Protein AF-A0A1Q9NQC2-F1 (afdb_monomer)

Structure (mmCIF, N/CA/C/O backbone):
data_AF-A0A1Q9NQC2-F1
#
_entry.id   AF-A0A1Q9NQC2-F1
#
loop_
_atom_site.group_PDB
_atom_site.id
_atom_site.type_symbol
_atom_site.label_atom_id
_atom_site.label_alt_id
_atom_site.label_comp_id
_atom_site.label_asym_id
_atom_site.label_entity_id
_atom_site.label_seq_id
_atom_site.pdbx_PDB_ins_code
_atom_site.Cartn_x
_atom_site.Cartn_y
_atom_site.Cartn_z
_atom_site.occupancy
_atom_site.B_iso_or_equiv
_atom_site.auth_seq_id
_atom_site.auth_comp_id
_atom_site.auth_asym_id
_atom_site.auth_atom_id
_atom_site.pdbx_PDB_model_num
ATOM 1 N N . MET A 1 1 ? 14.471 6.426 -21.790 1.00 54.94 1 MET A N 1
ATOM 2 C CA . MET A 1 1 ? 13.439 5.566 -21.172 1.00 54.94 1 MET A CA 1
ATOM 3 C C . MET A 1 1 ? 13.183 6.102 -19.770 1.00 54.94 1 MET A C 1
ATOM 5 O O . MET A 1 1 ? 14.160 6.359 -19.082 1.00 54.94 1 MET A O 1
ATOM 9 N N . THR A 1 2 ? 11.938 6.398 -19.380 1.00 77.88 2 THR A N 1
ATOM 10 C CA . THR A 1 2 ? 11.632 6.821 -17.998 1.00 77.88 2 THR A CA 1
ATOM 11 C C . THR A 1 2 ? 11.750 5.613 -17.070 1.00 77.88 2 THR A C 1
ATOM 13 O O . THR A 1 2 ? 11.435 4.506 -17.497 1.00 77.88 2 THR A O 1
ATOM 16 N N . PHE A 1 3 ? 12.203 5.791 -15.823 1.00 85.12 3 PHE A N 1
ATOM 17 C CA . PHE A 1 3 ? 12.405 4.660 -14.905 1.00 85.12 3 PHE A CA 1
ATOM 18 C C . PHE A 1 3 ? 11.112 3.861 -14.672 1.00 85.12 3 PHE A C 1
ATOM 20 O O . PHE A 1 3 ? 11.147 2.638 -14.621 1.00 85.12 3 PHE A O 1
ATOM 27 N N . VAL A 1 4 ? 9.957 4.537 -14.672 1.00 83.25 4 VAL A N 1
ATOM 28 C CA . VAL A 1 4 ? 8.642 3.881 -14.632 1.00 83.25 4 VAL A CA 1
ATOM 29 C C . VAL A 1 4 ? 8.437 2.890 -15.786 1.00 83.25 4 VAL A C 1
ATOM 31 O O . VAL A 1 4 ? 7.966 1.792 -15.542 1.00 83.25 4 VAL A O 1
ATOM 34 N N . LYS A 1 5 ? 8.879 3.197 -17.017 1.00 84.69 5 LYS A N 1
ATOM 35 C CA . LYS A 1 5 ? 8.773 2.262 -18.154 1.00 84.69 5 LYS A CA 1
ATOM 36 C C . LYS A 1 5 ? 9.630 1.014 -17.960 1.00 84.69 5 LYS A C 1
ATOM 38 O O . LYS A 1 5 ? 9.228 -0.055 -18.404 1.00 84.69 5 LYS A O 1
ATOM 43 N N . THR A 1 6 ? 10.785 1.147 -17.303 1.00 86.94 6 THR A N 1
ATOM 44 C CA . THR A 1 6 ? 11.607 -0.008 -16.917 1.00 86.94 6 THR A CA 1
ATOM 45 C C . THR A 1 6 ? 10.840 -0.902 -15.948 1.00 86.94 6 THR A C 1
ATOM 47 O O . THR A 1 6 ? 10.713 -2.087 -16.215 1.00 86.94 6 THR A O 1
ATOM 50 N N . ILE A 1 7 ? 10.252 -0.322 -14.892 1.00 86.81 7 ILE A N 1
ATOM 51 C CA . ILE A 1 7 ? 9.448 -1.078 -13.919 1.00 86.81 7 ILE A CA 1
ATOM 52 C C . ILE A 1 7 ? 8.283 -1.804 -14.601 1.00 86.81 7 ILE A C 1
ATOM 54 O O . ILE A 1 7 ? 8.104 -2.989 -14.363 1.00 86.81 7 ILE A O 1
ATOM 58 N N . LEU A 1 8 ? 7.523 -1.131 -15.470 1.00 86.81 8 LEU A N 1
ATOM 59 C CA . LEU A 1 8 ? 6.389 -1.752 -16.172 1.00 86.81 8 LEU A CA 1
ATOM 60 C C . LEU A 1 8 ? 6.829 -2.897 -17.086 1.00 86.81 8 LEU A C 1
ATOM 62 O O . LEU A 1 8 ? 6.222 -3.958 -17.057 1.00 86.81 8 LEU A O 1
ATOM 66 N N . SER A 1 9 ? 7.932 -2.717 -17.820 1.00 88.94 9 SER A N 1
ATOM 67 C CA . SER A 1 9 ? 8.484 -3.785 -18.664 1.00 88.94 9 SER A CA 1
ATOM 68 C C . SER A 1 9 ? 8.898 -4.999 -17.827 1.00 88.94 9 SER A C 1
ATOM 70 O O . SER A 1 9 ? 8.680 -6.136 -18.232 1.00 88.94 9 SER A O 1
ATOM 72 N N . ASP A 1 10 ? 9.477 -4.771 -16.646 1.00 87.50 10 ASP A N 1
ATOM 73 C CA . ASP A 1 10 ? 9.849 -5.854 -15.735 1.00 87.50 10 ASP A CA 1
ATOM 74 C C . ASP A 1 10 ? 8.614 -6.541 -15.125 1.00 87.50 10 ASP A C 1
ATOM 76 O O . ASP A 1 10 ? 8.631 -7.756 -14.941 1.00 87.50 10 ASP A O 1
ATOM 80 N N . LEU A 1 11 ? 7.530 -5.804 -14.850 1.00 84.62 11 LEU A N 1
ATOM 81 C CA . LEU A 1 11 ? 6.249 -6.373 -14.406 1.00 84.62 11 LEU A CA 1
ATOM 82 C C . LEU A 1 11 ? 5.591 -7.227 -15.496 1.00 84.62 11 LEU A C 1
ATOM 84 O O . LEU A 1 11 ? 5.113 -8.319 -15.185 1.00 84.62 11 LEU A O 1
ATOM 88 N N . ASP A 1 12 ? 5.626 -6.774 -16.755 1.00 86.00 12 ASP A N 1
ATOM 89 C CA . ASP A 1 12 ? 5.132 -7.531 -17.912 1.00 86.00 12 ASP A CA 1
ATOM 90 C C . ASP A 1 12 ? 5.883 -8.865 -18.048 1.00 86.00 12 ASP A C 1
ATOM 92 O O . ASP A 1 12 ? 5.269 -9.918 -18.218 1.00 86.00 12 ASP A O 1
ATOM 96 N N . LEU A 1 13 ? 7.215 -8.845 -17.901 1.00 86.38 13 LEU A N 1
ATOM 97 C CA . LEU A 1 13 ? 8.053 -10.053 -17.906 1.00 86.38 13 LEU A CA 1
ATOM 98 C C . LEU A 1 13 ? 7.751 -11.002 -16.735 1.00 86.38 13 LEU A C 1
ATOM 100 O O . LEU A 1 13 ? 8.019 -12.199 -16.831 1.00 86.38 13 LEU A O 1
ATOM 104 N N . MET A 1 14 ? 7.224 -10.476 -15.628 1.00 80.62 14 MET A N 1
ATOM 105 C CA . MET A 1 14 ? 6.806 -11.246 -14.453 1.00 80.62 14 MET A CA 1
ATOM 106 C C . MET A 1 14 ? 5.338 -11.691 -14.512 1.00 80.62 14 MET A C 1
ATOM 108 O O . MET A 1 14 ? 4.875 -12.306 -13.550 1.00 80.62 14 MET A O 1
ATOM 112 N N . GLU A 1 15 ? 4.622 -11.386 -15.601 1.00 82.44 15 GLU A N 1
ATOM 113 C CA . GLU A 1 15 ? 3.192 -11.667 -15.788 1.00 82.44 15 GLU A CA 1
ATOM 114 C C . GLU A 1 15 ? 2.297 -11.043 -14.697 1.00 82.44 15 GLU A C 1
ATOM 116 O O . GLU A 1 15 ? 1.242 -11.575 -14.346 1.00 82.44 15 GLU A O 1
ATOM 121 N N . ILE A 1 16 ? 2.709 -9.901 -14.134 1.00 78.50 16 ILE A N 1
ATOM 122 C CA . ILE A 1 16 ? 1.909 -9.166 -13.149 1.00 78.50 16 ILE A CA 1
ATOM 123 C C . ILE A 1 16 ? 0.972 -8.219 -13.896 1.00 78.50 16 ILE A C 1
ATOM 125 O O . ILE A 1 16 ? 1.426 -7.272 -14.532 1.00 78.50 16 ILE A O 1
ATOM 129 N N . GLN A 1 17 ? -0.337 -8.455 -13.794 1.00 79.25 17 GLN A N 1
ATOM 130 C CA . GLN A 1 17 ? -1.342 -7.590 -14.411 1.00 79.25 17 GLN A CA 1
ATOM 131 C C . GLN A 1 17 ? -1.442 -6.236 -13.703 1.00 79.25 17 GLN A C 1
ATOM 133 O O . GLN A 1 17 ? -1.408 -6.161 -12.467 1.00 79.25 17 GLN A O 1
ATOM 138 N N . TYR A 1 18 ? -1.612 -5.180 -14.498 1.00 83.12 18 TYR A N 1
ATOM 139 C CA . TYR A 1 18 ? -1.888 -3.835 -14.017 1.00 83.12 18 TYR A CA 1
ATOM 140 C C . TYR A 1 18 ? -2.804 -3.054 -14.960 1.00 83.12 18 TYR A C 1
ATOM 142 O O . TYR A 1 18 ? -2.779 -3.269 -16.170 1.00 83.12 18 TYR A O 1
ATOM 150 N N . ASP A 1 19 ? -3.548 -2.108 -14.392 1.00 84.06 19 ASP A N 1
ATOM 151 C CA . ASP A 1 19 ? -4.344 -1.120 -15.118 1.00 84.06 19 ASP A CA 1
ATOM 152 C C . ASP A 1 19 ? -3.687 0.266 -15.044 1.00 84.06 19 ASP A C 1
ATOM 154 O O . ASP A 1 19 ? -3.063 0.631 -14.047 1.00 84.06 19 ASP A O 1
ATOM 158 N N . GLU A 1 20 ? -3.802 1.048 -16.116 1.00 86.06 20 GLU A N 1
ATOM 159 C CA . GLU A 1 20 ? -3.273 2.412 -16.203 1.00 86.06 20 GLU A CA 1
ATOM 160 C C . GLU A 1 20 ? -4.382 3.437 -15.927 1.00 86.06 20 GLU A C 1
ATOM 162 O O . GLU A 1 20 ? -5.448 3.407 -16.546 1.00 86.06 20 GLU A O 1
ATOM 167 N N . HIS A 1 21 ? -4.112 4.384 -15.029 1.00 82.94 21 HIS A N 1
ATOM 168 C CA . HIS A 1 21 ? -5.044 5.439 -14.639 1.00 82.94 21 HIS A CA 1
ATOM 169 C C . HIS A 1 21 ? -4.373 6.810 -14.629 1.00 82.94 21 HIS A C 1
ATOM 171 O O . HIS A 1 21 ? -3.161 6.946 -14.459 1.00 82.94 21 HIS A O 1
ATOM 177 N N . TYR A 1 22 ? -5.197 7.849 -14.735 1.00 78.38 22 TYR A N 1
ATOM 178 C CA . TYR A 1 22 ? -4.781 9.230 -14.532 1.00 78.38 22 TYR A CA 1
ATOM 179 C C . TYR A 1 22 ? -5.501 9.799 -13.317 1.00 78.38 22 TYR A C 1
ATOM 181 O O . TYR A 1 22 ? -6.726 9.708 -13.215 1.00 78.38 22 TYR A O 1
ATOM 189 N N . ASP A 1 23 ? -4.746 10.397 -12.397 1.00 72.94 23 ASP A N 1
ATOM 190 C CA . ASP A 1 23 ? -5.347 11.154 -11.304 1.00 72.94 23 ASP A CA 1
ATOM 191 C C . ASP A 1 23 ? -5.968 12.475 -11.820 1.00 72.94 23 ASP A C 1
ATOM 193 O O . ASP A 1 23 ? -5.680 12.910 -12.941 1.00 72.94 23 ASP A O 1
ATOM 197 N N . PRO A 1 24 ? -6.808 13.166 -11.024 1.00 71.56 24 PRO A N 1
ATOM 198 C CA . PRO A 1 24 ? -7.384 14.457 -11.418 1.00 71.56 24 PRO A CA 1
ATOM 199 C C . PRO A 1 24 ? -6.351 15.563 -11.701 1.00 71.56 24 PRO A C 1
ATOM 201 O O . PRO A 1 24 ? -6.691 16.581 -12.301 1.00 71.56 24 PRO A O 1
ATOM 204 N N . GLY A 1 25 ? -5.104 15.390 -11.253 1.00 71.94 25 GLY A N 1
ATOM 205 C CA . GLY A 1 25 ? -3.973 16.269 -11.543 1.00 71.94 25 GLY A CA 1
ATOM 206 C C . GLY A 1 25 ? -3.218 15.905 -12.827 1.00 71.94 25 GLY A C 1
ATOM 207 O O . GLY A 1 25 ? -2.247 16.585 -13.158 1.00 71.94 25 GLY A O 1
ATOM 208 N N . GLY A 1 26 ? -3.644 14.863 -13.549 1.00 71.38 26 GLY A N 1
ATOM 209 C CA . GLY A 1 26 ? -3.001 14.361 -14.762 1.00 71.38 26 GLY A CA 1
ATOM 210 C C . GLY A 1 26 ? -1.763 13.494 -14.513 1.00 71.38 26 GLY A C 1
ATOM 211 O O . GLY A 1 26 ? -1.023 13.217 -15.458 1.00 71.38 26 GLY A O 1
ATOM 212 N N . ASN A 1 27 ? -1.505 13.069 -13.273 1.00 71.31 27 ASN A N 1
ATOM 213 C CA . ASN A 1 27 ? -0.408 12.156 -12.966 1.00 71.31 27 ASN A CA 1
ATOM 214 C C . ASN A 1 27 ? -0.781 10.724 -13.337 1.00 71.31 27 ASN A C 1
ATOM 216 O O . ASN A 1 27 ? -1.899 10.273 -13.093 1.00 71.31 27 ASN A O 1
ATOM 220 N N . LEU A 1 28 ? 0.200 10.009 -13.881 1.00 72.25 28 LEU A N 1
ATOM 221 C CA . LEU A 1 28 ? 0.057 8.618 -14.278 1.00 72.25 28 LEU A CA 1
ATOM 222 C C . LEU A 1 28 ? 0.179 7.683 -13.071 1.00 72.25 28 LEU A C 1
ATOM 224 O O . LEU A 1 28 ? 1.141 7.777 -12.297 1.00 72.25 28 LEU A O 1
ATOM 228 N N . LEU A 1 29 ? -0.782 6.777 -12.955 1.00 76.88 29 LEU A N 1
ATOM 229 C CA . LEU A 1 29 ? -0.924 5.784 -11.903 1.00 76.88 29 LEU A CA 1
ATOM 230 C C . LEU A 1 29 ? -1.043 4.399 -12.531 1.00 76.88 29 LEU A C 1
ATOM 232 O O . LEU A 1 29 ? -1.707 4.250 -13.553 1.00 76.88 29 LEU A O 1
ATOM 236 N N . PHE A 1 30 ? -0.450 3.389 -11.899 1.00 81.38 30 PHE A N 1
ATOM 237 C CA . PHE A 1 30 ? -0.667 1.997 -12.294 1.00 81.38 30 PHE A CA 1
ATOM 238 C C . PHE A 1 30 ? -1.211 1.195 -11.123 1.00 81.38 30 PHE A C 1
ATOM 240 O O . PHE A 1 30 ? -0.618 1.214 -10.045 1.00 81.38 30 PHE A O 1
ATOM 247 N N . GLU A 1 31 ? -2.324 0.511 -11.342 1.00 80.50 31 GLU A N 1
ATOM 248 C CA . GLU A 1 31 ? -3.016 -0.332 -10.373 1.00 80.50 31 GLU A CA 1
ATOM 249 C C . GLU A 1 31 ? -2.653 -1.792 -10.614 1.00 80.50 31 GLU A C 1
ATOM 251 O O . GLU A 1 31 ? -3.080 -2.385 -11.592 1.00 80.50 31 GLU A O 1
ATOM 256 N N . LEU A 1 32 ? -1.849 -2.382 -9.734 1.00 77.62 32 LEU A N 1
ATOM 257 C CA . LEU A 1 32 ? -1.437 -3.780 -9.800 1.00 77.62 32 LEU A CA 1
ATOM 258 C C . LEU A 1 32 ? -2.369 -4.620 -8.933 1.00 77.62 32 LEU A C 1
ATOM 260 O O . LEU A 1 32 ? -2.489 -4.396 -7.724 1.00 77.62 32 LEU A O 1
ATOM 264 N N . TYR A 1 33 ? -2.941 -5.663 -9.517 1.00 69.44 33 TYR A N 1
ATOM 265 C CA . TYR A 1 33 ? -3.811 -6.595 -8.806 1.00 69.44 33 TYR A CA 1
ATOM 266 C C . TYR A 1 33 ? -3.008 -7.802 -8.337 1.00 69.44 33 TYR A C 1
ATOM 268 O O . TYR A 1 33 ? -3.005 -8.872 -8.943 1.00 69.44 33 TYR A O 1
ATOM 276 N N . ILE A 1 34 ? -2.274 -7.622 -7.240 1.00 64.00 34 ILE A N 1
ATOM 277 C CA . ILE A 1 34 ? -1.491 -8.707 -6.650 1.00 64.00 34 ILE A CA 1
ATOM 278 C C . ILE A 1 34 ? -2.350 -9.381 -5.577 1.00 64.00 34 ILE A C 1
ATOM 280 O O . ILE A 1 34 ? -2.464 -8.878 -4.459 1.00 64.00 34 ILE A O 1
ATOM 284 N N . ARG A 1 35 ? -2.917 -10.545 -5.937 1.00 59.97 35 ARG A N 1
ATOM 285 C CA . ARG A 1 35 ? -3.918 -11.361 -5.204 1.00 59.97 35 ARG A CA 1
ATOM 286 C C . ARG A 1 35 ? -5.368 -10.880 -5.334 1.00 59.97 35 ARG A C 1
ATOM 288 O O . ARG A 1 35 ? -5.631 -9.702 -5.541 1.00 59.97 35 ARG A O 1
ATOM 295 N N . ASP A 1 36 ? -6.288 -11.785 -4.991 1.00 55.59 36 ASP A N 1
ATOM 296 C CA . ASP A 1 36 ? -7.708 -11.534 -4.681 1.00 55.59 36 ASP A CA 1
ATOM 297 C C . ASP A 1 36 ? -7.907 -10.690 -3.397 1.00 55.59 36 ASP A C 1
ATOM 299 O O . ASP A 1 36 ? -8.859 -10.877 -2.643 1.00 55.59 36 ASP A O 1
ATOM 303 N N . SER A 1 37 ? -6.980 -9.778 -3.081 1.00 53.81 37 SER A N 1
ATOM 304 C CA . SER A 1 37 ? -7.037 -8.936 -1.878 1.00 53.81 37 SER A CA 1
ATOM 305 C C . SER A 1 37 ? -8.067 -7.804 -1.984 1.00 53.81 37 SER A C 1
ATOM 307 O O . SER A 1 37 ? -8.300 -7.087 -1.010 1.00 53.81 37 SER A O 1
ATOM 309 N N . GLY A 1 38 ? -8.661 -7.621 -3.170 1.00 60.31 38 GLY A N 1
ATOM 310 C CA . GLY A 1 38 ? -9.657 -6.588 -3.457 1.00 60.31 38 GLY A CA 1
ATOM 311 C C . GLY A 1 38 ? -9.124 -5.152 -3.421 1.00 60.31 38 GLY A C 1
ATOM 312 O O . GLY A 1 38 ? -9.904 -4.230 -3.630 1.00 60.31 38 GLY A O 1
ATOM 313 N N . ASN A 1 39 ? -7.827 -4.943 -3.160 1.00 66.19 39 ASN A N 1
ATOM 314 C CA . ASN A 1 39 ? -7.196 -3.626 -3.123 1.00 66.19 39 ASN A CA 1
ATOM 315 C C . ASN A 1 39 ? -6.003 -3.609 -4.096 1.00 66.19 39 ASN A C 1
ATOM 317 O O . ASN A 1 39 ? -5.155 -4.499 -4.008 1.00 66.19 39 ASN A O 1
ATOM 321 N N . PRO A 1 40 ? -5.904 -2.639 -5.019 1.00 66.81 40 PRO A N 1
ATOM 322 C CA . PRO A 1 40 ? -4.774 -2.563 -5.933 1.00 66.81 40 PRO A CA 1
ATOM 323 C C . PRO A 1 40 ? -3.526 -1.981 -5.248 1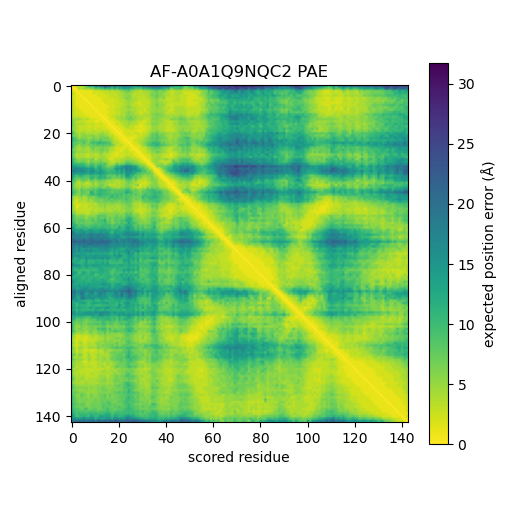.00 66.81 40 PRO A C 1
ATOM 325 O O . PRO A 1 40 ? -3.590 -1.114 -4.371 1.00 66.81 40 PRO A O 1
ATOM 328 N N . LEU A 1 41 ? -2.354 -2.454 -5.665 1.00 76.62 41 LEU A N 1
ATOM 329 C CA . LEU A 1 41 ? -1.074 -1.786 -5.433 1.00 76.62 41 LEU A CA 1
ATOM 330 C C . LEU A 1 41 ? -0.945 -0.631 -6.427 1.00 76.62 41 LEU A C 1
ATOM 332 O O . LEU A 1 41 ? -0.999 -0.841 -7.627 1.00 76.62 41 LEU A O 1
ATOM 336 N N . MET A 1 42 ? -0.705 0.578 -5.942 1.00 81.75 42 MET A N 1
ATOM 337 C CA . MET A 1 42 ? -0.516 1.758 -6.779 1.00 81.75 42 MET A CA 1
ATOM 338 C C . MET A 1 42 ? 0.970 1.992 -7.060 1.00 81.75 42 MET A C 1
ATOM 340 O O . MET A 1 42 ? 1.767 2.087 -6.122 1.00 81.75 42 MET A O 1
ATOM 344 N N . ILE A 1 43 ? 1.345 2.181 -8.322 1.00 78.00 43 ILE A N 1
ATOM 345 C CA . ILE A 1 43 ? 2.650 2.713 -8.726 1.00 78.00 43 ILE A CA 1
ATOM 346 C C . ILE A 1 43 ? 2.493 4.168 -9.153 1.00 78.00 43 ILE A C 1
ATOM 348 O O . ILE A 1 43 ? 1.739 4.484 -10.069 1.00 78.00 43 ILE A O 1
ATOM 352 N N . TYR A 1 44 ? 3.273 5.043 -8.523 1.00 76.00 44 TYR A N 1
ATOM 353 C CA . TYR A 1 44 ? 3.350 6.462 -8.838 1.00 76.00 44 TYR A CA 1
ATOM 354 C C . TYR A 1 44 ? 4.667 6.779 -9.541 1.00 76.00 44 TYR A C 1
ATOM 356 O O . TYR A 1 44 ? 5.760 6.542 -9.005 1.00 76.00 44 TYR A O 1
ATOM 364 N N . SER A 1 45 ? 4.565 7.419 -10.706 1.00 69.19 45 SER A N 1
ATOM 365 C CA . SER A 1 45 ? 5.688 8.155 -11.281 1.00 69.19 45 SER A CA 1
ATOM 366 C C . SER A 1 45 ? 5.874 9.441 -10.480 1.00 69.19 45 SER A C 1
ATOM 368 O O . SER A 1 45 ? 5.084 10.375 -10.596 1.00 69.19 45 SER A O 1
ATOM 370 N N . SER A 1 46 ? 6.906 9.504 -9.638 1.00 64.38 46 SER A N 1
ATOM 371 C CA . SER A 1 46 ? 7.176 10.728 -8.883 1.00 64.38 46 SER A CA 1
ATOM 372 C C . SER A 1 46 ? 7.642 11.859 -9.814 1.00 64.38 46 SER A C 1
ATOM 374 O O . SER A 1 46 ? 8.122 11.609 -10.920 1.00 64.38 46 SER A O 1
ATOM 376 N N . GLN A 1 47 ? 7.582 13.113 -9.350 1.00 67.88 47 GLN A N 1
ATOM 377 C CA . GLN A 1 47 ? 8.201 14.248 -10.057 1.00 67.88 47 GLN A CA 1
ATOM 378 C C . GLN A 1 47 ? 9.715 14.054 -10.278 1.00 67.88 47 GLN A C 1
ATOM 380 O O . GLN A 1 47 ? 10.312 14.710 -11.128 1.00 67.88 47 GLN A O 1
ATOM 385 N N . ASN A 1 48 ? 10.348 13.150 -9.520 1.00 72.81 48 ASN A N 1
ATOM 386 C CA . ASN A 1 48 ? 11.723 12.738 -9.739 1.00 72.81 48 ASN A CA 1
ATOM 387 C C . ASN A 1 48 ? 11.761 11.524 -10.693 1.00 72.81 48 ASN A C 1
ATOM 389 O O . ASN A 1 48 ? 11.361 10.428 -10.295 1.00 72.81 48 ASN A O 1
ATOM 393 N N . PRO A 1 49 ? 12.318 11.662 -11.911 1.00 75.69 49 PRO A N 1
ATOM 394 C CA . PRO A 1 49 ? 12.306 10.594 -12.913 1.00 75.69 49 PRO A CA 1
ATOM 395 C C . PRO A 1 49 ? 13.158 9.370 -12.538 1.00 75.69 49 PRO A C 1
ATOM 397 O O . PRO A 1 49 ? 13.100 8.360 -13.238 1.00 75.69 49 PRO A O 1
ATOM 400 N N . TYR A 1 50 ? 13.950 9.450 -11.463 1.00 81.19 50 TYR A N 1
ATOM 401 C CA . TYR A 1 50 ? 14.789 8.365 -10.947 1.00 81.19 50 TYR A CA 1
ATOM 402 C C . TYR A 1 50 ? 14.134 7.571 -9.816 1.00 81.19 50 TYR A C 1
ATOM 404 O O . TYR A 1 50 ? 14.714 6.584 -9.367 1.00 81.19 50 TYR A O 1
ATOM 412 N N . ASN A 1 51 ? 12.961 7.993 -9.337 1.00 81.00 51 ASN A N 1
ATOM 413 C CA . ASN A 1 51 ? 12.259 7.332 -8.247 1.00 81.00 51 ASN A CA 1
ATOM 414 C C . ASN A 1 51 ? 10.863 6.898 -8.683 1.00 81.00 51 ASN A C 1
ATOM 416 O O . ASN A 1 51 ? 10.103 7.684 -9.254 1.00 81.00 51 ASN A O 1
ATOM 420 N N . VAL A 1 52 ? 10.510 5.672 -8.320 1.00 80.25 52 VAL A N 1
ATOM 421 C CA . VAL A 1 52 ? 9.160 5.127 -8.458 1.00 80.25 52 VAL A CA 1
ATOM 422 C C . VAL A 1 52 ? 8.667 4.765 -7.065 1.00 80.25 52 VAL A C 1
ATOM 424 O O . VAL A 1 52 ? 9.379 4.113 -6.302 1.00 80.25 52 VAL A O 1
ATOM 427 N N . LEU A 1 53 ? 7.473 5.230 -6.708 1.00 81.94 53 LEU A N 1
ATOM 428 C CA . LEU A 1 53 ? 6.838 4.896 -5.437 1.00 81.94 53 LEU A CA 1
ATOM 429 C C . LEU A 1 53 ? 5.808 3.798 -5.696 1.00 81.94 53 LEU A C 1
ATOM 431 O O . LEU A 1 53 ? 4.890 4.006 -6.480 1.00 81.94 53 LEU A O 1
ATOM 435 N N . ILE A 1 54 ? 5.949 2.661 -5.022 1.00 80.62 54 ILE A N 1
ATOM 436 C CA . ILE A 1 54 ? 4.955 1.585 -5.023 1.00 80.62 54 ILE A CA 1
ATOM 437 C C . ILE A 1 54 ? 4.283 1.596 -3.657 1.00 80.62 54 ILE A C 1
ATOM 439 O O . ILE A 1 54 ? 4.973 1.515 -2.640 1.00 80.62 54 ILE A O 1
ATOM 443 N N . THR A 1 55 ? 2.960 1.705 -3.613 1.00 78.50 55 THR A N 1
ATOM 444 C CA . THR A 1 55 ? 2.190 1.680 -2.365 1.00 78.50 55 THR A CA 1
ATOM 445 C C . THR A 1 55 ? 1.069 0.670 -2.421 1.00 78.50 55 THR A C 1
ATOM 447 O O . THR A 1 55 ? 0.451 0.487 -3.459 1.00 78.50 55 THR A O 1
ATOM 450 N N . PHE A 1 56 ? 0.737 0.099 -1.277 1.00 78.56 56 PHE A N 1
ATOM 451 C CA . PHE A 1 56 ? -0.462 -0.688 -1.068 1.00 78.56 56 PHE A CA 1
ATOM 452 C C . PHE A 1 56 ? -1.314 0.006 -0.013 1.00 78.56 56 PHE A C 1
ATOM 454 O O . PHE A 1 56 ? -0.794 0.335 1.054 1.00 78.56 56 PHE A O 1
ATOM 461 N N . SER A 1 57 ? -2.588 0.260 -0.313 1.00 75.94 57 SER A N 1
ATOM 462 C CA . SER A 1 57 ? -3.519 0.932 0.599 1.00 75.94 57 SER A CA 1
ATOM 463 C C . SER A 1 57 ? -4.772 0.099 0.784 1.00 75.94 57 SER A C 1
ATOM 465 O O . SER A 1 57 ? -5.377 -0.316 -0.196 1.00 75.94 57 SER A O 1
ATOM 467 N N . VAL A 1 58 ? -5.187 -0.097 2.032 1.00 74.00 58 VAL A N 1
ATOM 468 C CA . VAL A 1 58 ? -6.428 -0.793 2.371 1.00 74.00 58 VAL A CA 1
ATOM 469 C C . VAL A 1 58 ? -7.251 0.061 3.315 1.00 74.00 58 VAL A C 1
ATOM 471 O O . VAL A 1 58 ? -6.738 0.609 4.294 1.00 74.00 58 VAL A O 1
ATOM 474 N N . ASN A 1 59 ? -8.543 0.143 3.015 1.00 75.25 59 ASN A N 1
ATOM 475 C CA . ASN A 1 59 ? -9.548 0.708 3.898 1.00 75.25 59 ASN A CA 1
ATOM 476 C C . ASN A 1 59 ? -10.361 -0.437 4.518 1.00 75.25 59 ASN A C 1
ATOM 478 O O . ASN A 1 59 ? -11.288 -0.958 3.902 1.00 75.25 59 ASN A O 1
ATOM 482 N N . TYR A 1 60 ? -9.978 -0.867 5.718 1.00 77.44 60 TYR A N 1
ATOM 483 C CA . TYR A 1 60 ? -10.604 -1.994 6.402 1.00 77.44 60 TYR A CA 1
ATOM 484 C C . TYR A 1 60 ? -11.733 -1.513 7.315 1.00 77.44 60 TYR A C 1
ATOM 486 O O . TYR A 1 60 ? -11.482 -0.984 8.399 1.00 77.44 60 TYR A O 1
ATOM 494 N N . SER A 1 61 ? -12.980 -1.684 6.883 1.00 77.62 61 SER A N 1
ATOM 495 C CA . SER A 1 61 ? -14.162 -1.382 7.699 1.00 77.62 61 SER A CA 1
ATOM 496 C C . SER A 1 61 ? -14.334 -2.399 8.830 1.00 77.62 61 SER A C 1
ATOM 498 O O . SER A 1 61 ? -14.243 -3.603 8.595 1.00 77.62 61 SER A O 1
ATOM 500 N N . HIS A 1 62 ? -14.630 -1.937 10.050 1.00 76.56 62 HIS A N 1
ATOM 501 C CA . HIS A 1 62 ? -14.880 -2.831 11.185 1.00 76.56 62 HIS A CA 1
ATOM 502 C C . HIS A 1 62 ? -16.021 -2.319 12.083 1.00 76.56 62 HIS A C 1
ATOM 504 O O . HIS A 1 62 ? -15.913 -1.220 12.630 1.00 76.56 62 HIS A O 1
ATOM 510 N N . PRO A 1 63 ? -17.094 -3.107 12.302 1.00 73.25 63 PRO A N 1
ATOM 511 C CA . PRO A 1 63 ? -18.309 -2.641 12.980 1.00 73.25 63 PRO A CA 1
ATOM 512 C C . PRO A 1 63 ? -18.086 -2.223 14.442 1.00 73.25 63 PRO A C 1
ATOM 514 O O . PRO A 1 63 ? -18.773 -1.326 14.928 1.00 73.25 63 PRO A O 1
ATOM 517 N N . ASN A 1 64 ? -17.094 -2.793 15.134 1.00 74.38 64 ASN A N 1
ATOM 518 C CA . ASN A 1 64 ? -16.795 -2.401 16.520 1.00 74.38 64 ASN A CA 1
ATOM 519 C C . ASN A 1 64 ? -16.216 -0.977 16.625 1.00 74.38 64 ASN A C 1
ATOM 521 O O . ASN A 1 64 ? -16.327 -0.357 17.673 1.00 74.38 64 ASN A O 1
ATOM 525 N N . LEU A 1 65 ? -15.653 -0.414 15.546 1.00 74.31 65 LEU A N 1
ATOM 526 C CA . LEU A 1 65 ? -15.069 0.937 15.567 1.00 74.31 65 LEU A CA 1
ATOM 527 C C . LEU A 1 65 ? -16.118 2.055 15.613 1.00 74.31 65 LEU A C 1
ATOM 529 O O . LEU A 1 65 ? -15.798 3.186 15.982 1.00 74.31 65 LEU A O 1
ATOM 533 N N . THR A 1 66 ? -17.361 1.738 15.256 1.00 70.75 66 THR A N 1
ATOM 534 C CA . THR A 1 66 ? -18.471 2.697 15.212 1.00 70.75 66 THR A CA 1
ATOM 535 C C . THR A 1 66 ? -18.942 3.130 16.604 1.00 70.75 66 THR A C 1
ATOM 537 O O . THR A 1 66 ? -19.502 4.213 16.735 1.00 70.75 66 THR A O 1
ATOM 540 N N . ASN A 1 67 ? -18.700 2.311 17.638 1.00 72.44 67 ASN A N 1
ATOM 541 C CA . ASN A 1 67 ? -19.260 2.496 18.985 1.00 72.44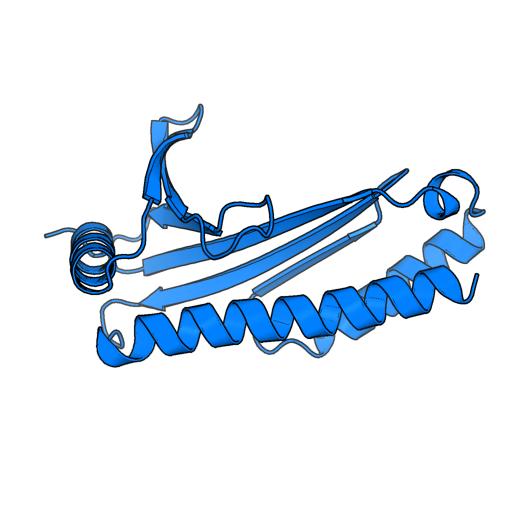 67 ASN A CA 1
ATOM 542 C C . ASN A 1 67 ? -18.205 2.650 20.096 1.00 72.44 67 ASN A C 1
ATOM 544 O O . ASN A 1 67 ? -18.571 2.686 21.267 1.00 72.44 67 ASN A O 1
ATOM 548 N N . ILE A 1 68 ? -16.917 2.735 19.753 1.00 74.88 68 ILE A N 1
ATOM 549 C CA . ILE A 1 68 ? -15.846 2.958 20.737 1.00 74.88 68 ILE A CA 1
ATOM 550 C C . ILE A 1 68 ? -15.866 4.399 21.240 1.00 74.88 68 ILE A C 1
ATOM 552 O O . ILE A 1 68 ? -15.987 5.349 20.457 1.00 74.88 68 ILE A O 1
ATOM 556 N N . ASP A 1 69 ? -15.709 4.569 22.548 1.00 83.81 69 ASP A N 1
ATOM 557 C CA . ASP A 1 69 ? -15.646 5.896 23.142 1.00 83.81 69 ASP A CA 1
ATOM 558 C C . ASP A 1 69 ? -14.346 6.639 22.771 1.00 83.81 69 ASP A C 1
ATOM 560 O O . ASP A 1 69 ? -13.396 6.095 22.194 1.00 83.81 69 ASP A O 1
ATOM 564 N N . ILE A 1 70 ? -14.296 7.936 23.089 1.00 83.31 70 ILE A N 1
ATOM 565 C CA . ILE A 1 70 ? -13.163 8.794 22.732 1.00 83.31 70 ILE A CA 1
ATOM 566 C C . ILE A 1 70 ? -11.844 8.370 23.403 1.00 83.31 70 ILE A C 1
ATOM 568 O O . ILE A 1 70 ? -10.780 8.536 22.803 1.00 83.31 70 ILE A O 1
ATOM 572 N N . PHE A 1 71 ? -11.882 7.812 24.615 1.00 85.38 71 PHE A N 1
ATOM 573 C CA . PHE A 1 71 ? -10.697 7.368 25.347 1.00 85.38 71 PHE A CA 1
ATOM 574 C C . PHE A 1 71 ? -10.144 6.063 24.769 1.00 85.38 71 PHE A C 1
ATOM 576 O O . PHE A 1 71 ? -8.937 5.972 24.525 1.00 85.38 71 PHE A O 1
ATOM 583 N N . GLU A 1 72 ? -11.005 5.090 24.465 1.00 82.75 72 GLU A N 1
ATOM 584 C CA . GLU A 1 72 ? -10.618 3.856 23.768 1.00 82.75 72 GLU A CA 1
ATOM 585 C C . GLU A 1 72 ? -10.046 4.160 22.385 1.00 82.75 72 GLU A C 1
ATOM 587 O O . GLU A 1 72 ? -8.994 3.645 22.000 1.00 82.75 72 GLU A O 1
ATOM 592 N N . ARG A 1 73 ? -10.664 5.101 21.668 1.00 80.62 73 ARG A N 1
ATOM 593 C CA . ARG A 1 73 ? -10.181 5.570 20.368 1.00 80.62 73 ARG A CA 1
ATOM 594 C C . ARG A 1 73 ? -8.797 6.221 20.458 1.00 80.62 73 ARG A C 1
ATOM 596 O O . ARG A 1 73 ? -7.965 6.014 19.573 1.00 80.62 73 ARG A O 1
ATOM 603 N N . LEU A 1 74 ? -8.512 6.990 21.511 1.00 82.62 74 LEU A N 1
ATOM 604 C CA . LEU A 1 74 ? -7.175 7.551 21.749 1.00 82.62 74 LEU A CA 1
ATOM 605 C C . LEU A 1 74 ? -6.146 6.460 22.084 1.00 82.62 74 LEU A C 1
ATOM 607 O O . LEU A 1 74 ? -5.019 6.513 21.583 1.00 82.62 74 LEU A O 1
ATOM 611 N N . LYS A 1 75 ? -6.537 5.450 22.869 1.00 85.69 75 LYS A N 1
ATOM 612 C CA . LYS A 1 75 ? -5.690 4.293 23.191 1.00 85.69 75 LYS A CA 1
ATOM 613 C C . LYS A 1 75 ? -5.330 3.498 21.932 1.00 85.69 75 LYS A C 1
ATOM 615 O O . LYS A 1 75 ? -4.144 3.271 21.691 1.00 85.69 75 LYS A O 1
ATOM 620 N N . LEU A 1 76 ? -6.314 3.187 21.085 1.00 83.56 76 LEU A N 1
ATOM 621 C CA . LEU A 1 76 ? -6.109 2.529 19.790 1.00 83.56 76 LEU A CA 1
ATOM 622 C C . LEU A 1 76 ? -5.160 3.318 18.887 1.00 83.56 76 LEU A C 1
ATOM 624 O O . LEU A 1 76 ? -4.219 2.755 18.333 1.00 83.56 76 LEU A O 1
ATOM 628 N N . LYS A 1 77 ? -5.358 4.639 18.767 1.00 81.62 77 LYS A N 1
ATOM 629 C CA . LYS A 1 77 ? -4.460 5.505 17.982 1.00 81.62 77 LYS A CA 1
ATOM 630 C C . LYS A 1 77 ? -3.014 5.415 18.472 1.00 81.62 77 LYS A C 1
ATOM 632 O O . LYS A 1 77 ? -2.099 5.378 17.651 1.00 81.62 77 LYS A O 1
ATOM 637 N N . SER A 1 78 ? -2.804 5.361 19.788 1.00 84.69 78 SER A N 1
ATOM 638 C CA . SER A 1 78 ? -1.472 5.184 20.377 1.00 84.69 78 SER A CA 1
ATOM 639 C C . SER A 1 78 ? -0.870 3.816 20.029 1.00 84.69 78 SER A C 1
ATOM 641 O O . SER A 1 78 ? 0.256 3.752 19.536 1.00 84.69 78 SER A O 1
ATOM 643 N N . GLN A 1 79 ? -1.637 2.733 20.197 1.00 82.56 79 GLN A N 1
ATOM 644 C CA . GLN A 1 79 ? -1.199 1.367 19.878 1.00 82.56 79 GLN A CA 1
ATOM 645 C C . GLN A 1 79 ? -0.871 1.202 18.388 1.00 82.56 79 GLN A C 1
ATOM 647 O O . GLN A 1 79 ? 0.144 0.608 18.031 1.00 82.56 79 GLN A O 1
ATOM 652 N N . PHE A 1 80 ? -1.676 1.789 17.503 1.00 81.12 80 PHE A N 1
ATOM 653 C CA . PHE A 1 80 ? -1.428 1.776 16.061 1.00 81.12 80 PHE A CA 1
ATOM 654 C C . PHE A 1 80 ? -0.187 2.583 15.683 1.00 81.12 80 PHE A C 1
ATOM 656 O O . PHE A 1 80 ? 0.599 2.150 14.843 1.00 81.12 80 PHE A O 1
ATOM 663 N N . LYS A 1 81 ? 0.052 3.723 16.336 1.00 78.56 81 LYS A N 1
ATOM 664 C CA . LYS A 1 81 ? 1.284 4.491 16.130 1.00 78.56 81 LYS A CA 1
ATOM 665 C C . LYS A 1 81 ? 2.527 3.690 16.538 1.00 78.56 81 LYS A C 1
ATOM 667 O O . LYS A 1 81 ? 3.538 3.748 15.841 1.00 78.56 81 LYS A O 1
ATOM 672 N N . GLU A 1 82 ? 2.455 2.936 17.634 1.00 82.31 82 GLU A N 1
ATOM 673 C CA . GLU A 1 82 ? 3.535 2.039 18.063 1.00 82.31 82 GLU A CA 1
ATOM 674 C C . GLU A 1 82 ? 3.721 0.851 17.107 1.00 82.31 82 GLU A C 1
ATOM 676 O O . GLU A 1 82 ? 4.845 0.466 16.799 1.00 82.31 82 GLU A O 1
ATOM 681 N N . LEU A 1 83 ? 2.631 0.275 16.599 1.00 76.69 83 LEU A N 1
ATOM 682 C CA . LEU A 1 83 ? 2.695 -0.797 15.608 1.00 76.69 83 LEU A CA 1
ATOM 683 C C . LEU A 1 83 ? 3.369 -0.319 14.316 1.00 76.69 83 LEU A C 1
ATOM 685 O O . LEU A 1 83 ? 4.249 -0.996 13.786 1.00 76.69 83 LEU A O 1
ATOM 689 N N . GLY A 1 84 ? 3.002 0.875 13.850 1.00 68.00 84 GLY A N 1
ATOM 690 C CA . GLY A 1 84 ? 3.615 1.506 12.689 1.00 68.00 84 GLY A CA 1
ATOM 691 C C . GLY A 1 84 ? 5.112 1.765 12.873 1.00 68.00 84 GLY A C 1
ATOM 692 O O . GLY A 1 84 ? 5.900 1.468 11.981 1.00 68.00 84 GLY A O 1
ATOM 693 N N . SER A 1 85 ? 5.552 2.230 14.048 1.00 72.44 85 SER A N 1
ATOM 694 C CA . SER A 1 85 ? 6.974 2.540 14.283 1.00 72.44 85 SER A CA 1
ATOM 695 C C . SER A 1 85 ? 7.911 1.328 14.168 1.00 72.44 85 SER A C 1
ATOM 697 O O . SER A 1 85 ? 9.111 1.507 13.960 1.00 72.44 85 SER A O 1
ATOM 699 N N . LYS A 1 86 ? 7.376 0.102 14.249 1.00 70.44 86 LYS A N 1
ATOM 700 C CA . LYS A 1 86 ? 8.121 -1.154 14.047 1.00 70.44 86 LYS A CA 1
ATOM 701 C C . LYS A 1 86 ? 8.391 -1.454 12.565 1.00 70.44 86 LYS A C 1
ATOM 703 O O . LYS A 1 86 ? 9.173 -2.353 12.259 1.00 70.44 86 LYS A O 1
ATOM 708 N N . LEU A 1 87 ? 7.776 -0.716 11.640 1.00 65.69 87 LEU A N 1
ATOM 709 C CA . LEU A 1 87 ? 7.962 -0.885 10.202 1.00 65.69 87 LEU A CA 1
ATOM 710 C C . LEU A 1 87 ? 9.163 -0.081 9.700 1.00 65.69 87 LEU A C 1
ATOM 712 O O . LEU A 1 87 ? 9.204 1.142 9.789 1.00 65.69 87 LEU A O 1
ATOM 716 N N . MET A 1 88 ? 10.108 -0.777 9.068 1.00 57.28 88 MET A N 1
ATOM 717 C CA . MET A 1 88 ? 11.306 -0.205 8.427 1.00 57.28 88 MET A CA 1
ATOM 718 C C . MET A 1 88 ? 11.006 0.500 7.084 1.00 57.28 88 MET A C 1
ATOM 720 O O . MET A 1 88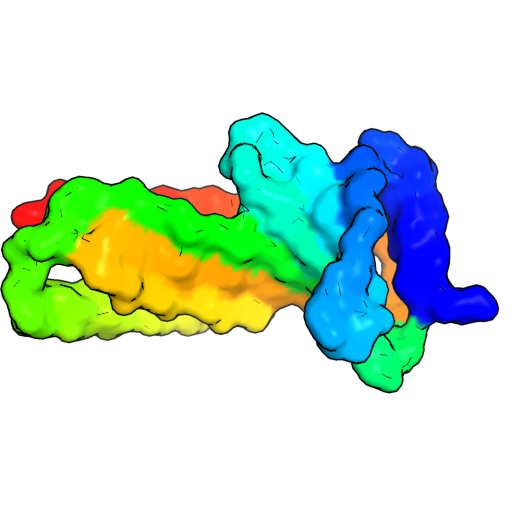 ? 11.902 0.708 6.270 1.00 57.28 88 MET A O 1
ATOM 724 N N . MET A 1 89 ? 9.745 0.838 6.808 1.00 67.25 89 MET A N 1
ATOM 725 C CA . MET A 1 89 ? 9.284 1.363 5.519 1.00 67.25 89 MET A CA 1
ATOM 726 C C . MET A 1 89 ? 8.255 2.481 5.700 1.00 67.25 89 MET A C 1
ATOM 728 O O . MET A 1 89 ? 7.647 2.619 6.767 1.00 67.25 89 MET A O 1
ATOM 732 N N . ARG A 1 90 ? 8.066 3.310 4.663 1.00 65.81 90 ARG A N 1
ATOM 733 C CA . ARG A 1 90 ? 7.080 4.399 4.711 1.00 65.81 90 ARG A CA 1
ATOM 734 C C . ARG A 1 90 ? 5.685 3.796 4.813 1.00 65.81 90 ARG A C 1
ATOM 736 O O . ARG A 1 90 ? 5.302 2.978 3.985 1.00 65.81 90 ARG A O 1
ATOM 743 N N . HIS A 1 91 ? 4.932 4.215 5.818 1.00 68.62 91 HIS A N 1
ATOM 744 C CA . HIS A 1 91 ? 3.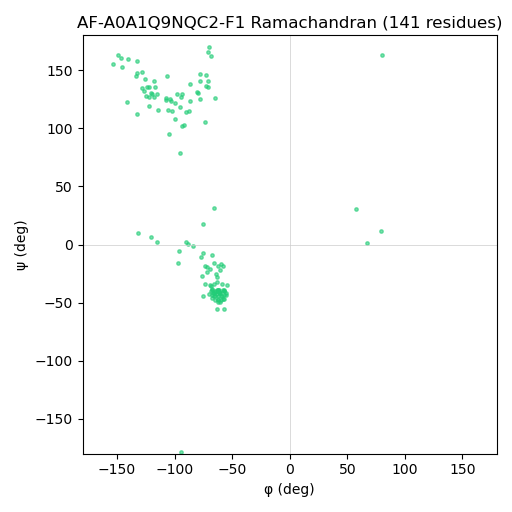585 3.726 6.060 1.00 68.62 91 HIS A CA 1
ATOM 745 C C . HIS A 1 91 ? 2.710 4.832 6.653 1.00 68.62 91 HIS A C 1
ATOM 747 O O . HIS A 1 91 ? 3.199 5.819 7.205 1.00 68.62 91 HIS A O 1
ATOM 753 N N . ILE A 1 92 ? 1.403 4.649 6.539 1.00 72.38 92 ILE A N 1
ATOM 754 C CA . ILE A 1 92 ? 0.355 5.441 7.160 1.00 72.38 92 ILE A CA 1
ATOM 755 C C . ILE A 1 92 ? -0.609 4.431 7.774 1.00 72.38 92 ILE A C 1
ATOM 757 O O . ILE A 1 92 ? -1.273 3.711 7.042 1.00 72.38 92 ILE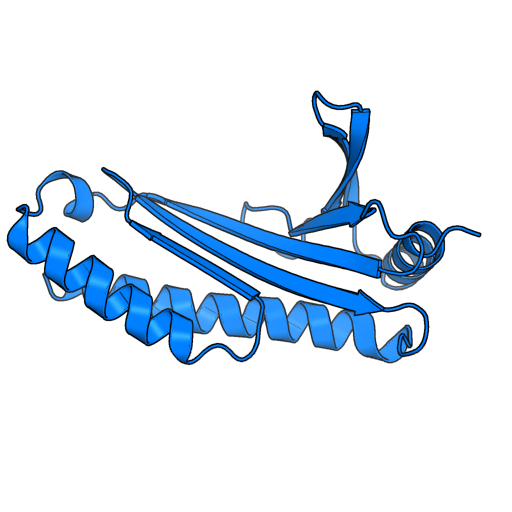 A O 1
ATOM 761 N N . LEU A 1 93 ? -0.694 4.376 9.101 1.00 71.31 93 LEU A N 1
ATOM 762 C CA . LEU A 1 93 ? -1.731 3.628 9.812 1.00 71.31 93 LEU A CA 1
ATOM 763 C C . LEU A 1 93 ? -2.608 4.638 10.551 1.00 71.31 93 LEU A C 1
ATOM 765 O O . LEU A 1 93 ? -2.125 5.370 11.417 1.00 71.31 93 LEU A O 1
ATOM 769 N N . ARG A 1 94 ? -3.881 4.727 10.171 1.00 74.12 94 ARG A N 1
ATOM 770 C CA . ARG A 1 94 ? -4.844 5.688 10.713 1.00 74.12 94 ARG A CA 1
ATOM 771 C C . ARG A 1 94 ? -6.149 4.993 11.064 1.00 74.12 94 ARG A C 1
ATOM 773 O O . ARG A 1 94 ? -6.556 4.042 10.408 1.00 74.12 94 ARG A O 1
ATOM 780 N N . LEU A 1 95 ? -6.790 5.508 12.104 1.00 76.00 95 LEU A N 1
ATOM 781 C CA . LEU A 1 95 ? -8.115 5.094 12.536 1.00 76.00 95 LEU A CA 1
ATOM 782 C C . LEU A 1 95 ? -9.122 6.180 12.149 1.00 76.00 95 LEU A C 1
ATOM 784 O O . LEU A 1 95 ? -9.039 7.296 12.672 1.00 76.00 95 LEU A O 1
ATOM 788 N N . GLU A 1 96 ? -10.051 5.832 11.265 1.00 80.50 96 GLU A N 1
ATOM 789 C CA . GLU A 1 96 ? -11.191 6.655 10.854 1.00 80.50 96 GLU A CA 1
ATOM 790 C C . GLU A 1 96 ? -12.435 6.308 11.685 1.00 80.50 96 GLU A C 1
ATOM 792 O O . GLU A 1 96 ? -12.372 5.514 12.627 1.00 80.50 96 GLU A O 1
ATOM 797 N N . GLU A 1 97 ? -13.576 6.948 11.421 1.00 75.50 97 GLU A N 1
ATOM 798 C CA . GLU A 1 97 ? -14.816 6.727 12.185 1.00 75.50 97 GLU A CA 1
ATOM 799 C C . GLU A 1 97 ? -15.244 5.255 12.225 1.00 75.50 97 GLU A C 1
ATOM 801 O O . GLU A 1 97 ? -15.546 4.751 13.299 1.00 75.50 97 GLU A O 1
ATOM 806 N N . ASN A 1 98 ? -15.188 4.534 11.110 1.00 78.25 98 ASN A N 1
ATOM 807 C CA . ASN A 1 98 ? -15.665 3.149 11.012 1.00 78.25 98 ASN A CA 1
ATOM 808 C C . ASN A 1 98 ? -14.665 2.196 10.339 1.00 78.25 98 ASN A C 1
ATOM 810 O O . A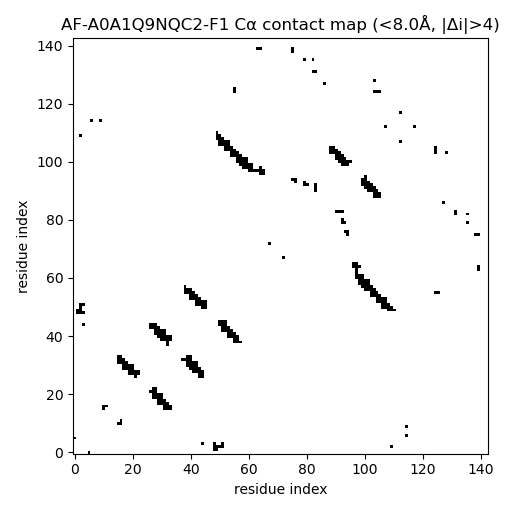SN A 1 98 ? -15.003 1.052 10.019 1.00 78.25 98 ASN A O 1
ATOM 814 N N . SER A 1 99 ? -13.437 2.653 10.105 1.00 80.06 99 SER A N 1
ATOM 815 C CA . SER A 1 99 ? -12.435 1.873 9.398 1.00 80.06 99 SER A CA 1
ATOM 816 C C . SER A 1 99 ? -11.010 2.167 9.845 1.00 80.06 99 SER A C 1
ATOM 818 O O . SER A 1 99 ? -10.709 3.174 10.490 1.00 80.06 99 SER A O 1
ATOM 820 N N . ILE A 1 100 ? -10.116 1.252 9.489 1.00 75.88 100 ILE A N 1
ATOM 821 C CA . ILE A 1 100 ? -8.674 1.421 9.580 1.00 75.88 100 ILE A CA 1
ATOM 822 C C . ILE A 1 100 ? -8.167 1.692 8.173 1.00 75.88 100 ILE A C 1
ATOM 824 O O . ILE A 1 100 ? -8.353 0.871 7.275 1.00 75.88 100 ILE A O 1
ATOM 828 N N . ILE A 1 101 ? -7.481 2.813 7.995 1.00 78.69 101 ILE A N 1
ATOM 829 C CA . ILE A 1 101 ? -6.725 3.073 6.777 1.00 78.69 101 ILE A CA 1
ATOM 830 C C . ILE A 1 101 ? -5.287 2.658 7.034 1.00 78.69 101 ILE A C 1
ATOM 832 O O . ILE A 1 101 ? -4.609 3.238 7.888 1.00 78.69 101 ILE A O 1
ATOM 836 N N . PHE A 1 102 ? -4.810 1.687 6.264 1.00 75.44 102 PHE A N 1
ATOM 837 C CA . PHE A 1 102 ? -3.405 1.322 6.246 1.00 75.44 102 PHE A CA 1
ATOM 838 C C . PHE A 1 102 ? -2.834 1.454 4.840 1.00 75.44 102 PHE A C 1
ATOM 840 O O . PHE A 1 102 ? -3.264 0.764 3.922 1.00 75.44 102 PHE A O 1
ATOM 847 N N . THR A 1 103 ? -1.839 2.321 4.693 1.00 77.88 103 THR A N 1
ATOM 848 C CA . THR A 1 103 ? -1.032 2.471 3.486 1.00 77.88 103 THR A CA 1
ATOM 849 C C . THR A 1 103 ? 0.407 2.123 3.814 1.00 77.88 103 THR A C 1
ATOM 851 O O . THR A 1 103 ? 0.949 2.594 4.807 1.00 77.88 103 THR A O 1
ATOM 854 N N . ILE A 1 104 ? 1.062 1.351 2.964 1.00 77.81 104 ILE A N 1
ATOM 855 C CA . ILE A 1 104 ? 2.481 1.025 3.077 1.00 77.81 104 ILE A CA 1
ATOM 856 C C . ILE A 1 104 ? 3.135 1.209 1.718 1.00 77.81 104 ILE A C 1
ATOM 858 O O . ILE A 1 104 ? 2.493 0.979 0.699 1.00 77.81 104 ILE A O 1
ATOM 862 N N . GLY A 1 105 ? 4.386 1.656 1.667 1.00 77.88 105 GLY A N 1
ATOM 863 C CA . GLY A 1 105 ? 5.051 1.869 0.392 1.00 77.88 105 GLY A CA 1
ATOM 864 C C . GLY A 1 105 ? 6.564 1.765 0.424 1.00 77.88 105 GLY A C 1
ATOM 865 O O . GLY A 1 105 ? 7.222 2.010 1.439 1.00 77.88 105 GLY A O 1
ATOM 866 N N . ILE A 1 106 ? 7.101 1.438 -0.746 1.00 78.06 106 ILE A N 1
ATOM 867 C CA . ILE A 1 106 ? 8.528 1.371 -1.047 1.00 78.06 106 ILE A CA 1
ATOM 868 C C . ILE A 1 106 ? 8.868 2.393 -2.125 1.00 78.06 106 ILE A C 1
ATOM 870 O O . ILE A 1 106 ? 8.116 2.602 -3.075 1.00 78.06 106 ILE A O 1
ATOM 874 N N . ILE A 1 107 ? 10.022 3.035 -1.974 1.00 81.12 107 ILE A N 1
ATOM 875 C CA . ILE A 1 107 ? 10.584 3.897 -3.010 1.00 81.12 107 ILE A CA 1
ATOM 876 C C . ILE A 1 107 ? 11.688 3.103 -3.691 1.00 81.12 107 ILE A C 1
ATOM 878 O O . ILE A 1 107 ? 12.699 2.789 -3.066 1.00 81.12 107 ILE A O 1
ATOM 882 N N . LEU A 1 108 ? 11.496 2.802 -4.969 1.00 81.44 108 LEU A N 1
ATOM 883 C CA . LEU A 1 108 ? 12.533 2.250 -5.824 1.00 81.44 108 LEU A CA 1
ATOM 884 C C . LEU A 1 108 ? 13.337 3.400 -6.422 1.00 81.44 108 LEU A C 1
ATOM 886 O O . LEU A 1 108 ? 12.767 4.408 -6.843 1.00 81.44 108 LEU A O 1
ATOM 890 N N . ASN A 1 109 ? 14.658 3.244 -6.471 1.00 82.00 109 ASN A N 1
ATOM 891 C CA . ASN A 1 109 ? 15.573 4.221 -7.048 1.00 82.00 109 ASN A CA 1
ATOM 892 C C . ASN A 1 109 ? 16.354 3.589 -8.199 1.00 82.00 109 ASN A C 1
ATOM 894 O O . ASN A 1 109 ? 16.978 2.545 -8.023 1.00 82.00 109 ASN A O 1
ATOM 898 N N . SER A 1 110 ? 16.384 4.260 -9.348 1.00 84.62 110 SER A N 1
ATOM 899 C CA . SER A 1 110 ? 16.973 3.726 -10.577 1.00 84.62 110 SER A CA 1
ATOM 900 C C . SER A 1 110 ? 18.466 3.403 -10.473 1.00 84.62 110 SER A C 1
ATOM 902 O O . SER A 1 110 ? 18.969 2.633 -11.280 1.00 84.62 110 SER A O 1
ATOM 904 N N . LYS A 1 111 ? 19.198 3.998 -9.519 1.00 85.38 111 LYS A N 1
ATOM 905 C CA . LYS A 1 111 ? 20.632 3.726 -9.315 1.00 85.38 111 LYS A CA 1
ATOM 906 C C . LYS A 1 1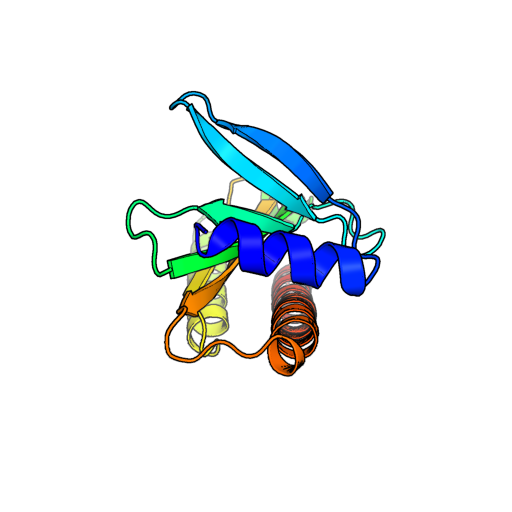11 ? 20.897 2.394 -8.620 1.00 85.38 111 LYS A C 1
A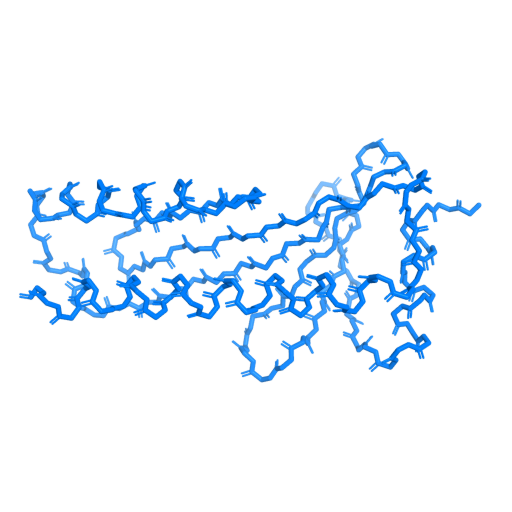TOM 908 O O . LYS A 1 111 ? 21.980 1.846 -8.785 1.00 85.38 111 LYS A O 1
ATOM 913 N N . TYR A 1 112 ? 19.943 1.922 -7.824 1.00 83.19 112 TYR A N 1
ATOM 914 C CA . TYR A 1 112 ? 20.083 0.725 -6.990 1.00 83.19 112 TYR A CA 1
ATOM 915 C C . TYR A 1 112 ? 19.127 -0.389 -7.411 1.00 83.19 112 TYR A C 1
ATOM 917 O O . TYR A 1 112 ? 19.066 -1.416 -6.755 1.00 83.19 112 TYR A O 1
ATOM 925 N N . TYR A 1 113 ? 18.349 -0.166 -8.466 1.00 84.25 113 TYR A N 1
ATOM 926 C CA . TYR A 1 113 ? 17.311 -1.082 -8.894 1.00 84.25 113 TYR A CA 1
ATOM 927 C C . TYR A 1 113 ? 17.879 -2.246 -9.708 1.00 84.25 113 TYR A C 1
ATOM 929 O O . TYR A 1 113 ? 18.590 -2.038 -10.692 1.00 84.25 113 TYR A O 1
ATOM 937 N N . SER A 1 114 ? 17.471 -3.456 -9.334 1.00 82.12 114 SER A N 1
ATOM 938 C CA . SER A 1 114 ? 17.623 -4.674 -10.121 1.00 82.12 114 SER A CA 1
ATOM 939 C C . SER A 1 114 ? 16.250 -5.332 -10.325 1.00 82.12 114 SER A C 1
ATOM 941 O O . SER A 1 114 ? 15.511 -5.483 -9.348 1.00 82.12 114 SER A O 1
ATOM 943 N N . PRO A 1 115 ? 15.903 -5.794 -11.543 1.00 80.62 115 PRO A N 1
ATOM 944 C CA . PRO A 1 115 ? 14.638 -6.494 -11.798 1.00 80.62 115 PRO A CA 1
ATOM 945 C C . PRO A 1 115 ? 14.424 -7.701 -10.877 1.00 80.62 115 PRO A C 1
ATOM 947 O O . PRO A 1 115 ? 13.316 -7.958 -10.410 1.00 80.62 115 PRO A O 1
ATOM 950 N N . ASN A 1 116 ? 15.509 -8.401 -10.531 1.00 82.31 116 ASN A N 1
ATOM 951 C CA . ASN A 1 116 ? 15.472 -9.571 -9.651 1.00 82.31 116 ASN A CA 1
ATOM 952 C C . ASN A 1 116 ? 15.053 -9.237 -8.209 1.00 82.31 116 ASN A C 1
ATOM 954 O O . ASN A 1 116 ? 14.704 -10.137 -7.447 1.00 82.31 116 ASN A O 1
ATOM 958 N N . GLU A 1 117 ? 15.086 -7.963 -7.822 1.00 80.06 117 GLU A N 1
ATOM 959 C CA . GLU A 1 117 ? 14.730 -7.499 -6.480 1.00 80.06 117 GLU A CA 1
ATOM 960 C C . GLU A 1 117 ? 13.286 -6.984 -6.405 1.00 80.06 117 GLU A C 1
ATOM 962 O O . GLU A 1 117 ? 12.733 -6.891 -5.308 1.00 80.06 117 GLU A O 1
ATOM 967 N N . LEU A 1 118 ? 12.643 -6.705 -7.548 1.00 79.75 118 LEU A N 1
ATOM 968 C CA . LEU A 1 118 ? 11.304 -6.112 -7.604 1.00 79.75 118 LEU A CA 1
ATOM 969 C C . LEU A 1 118 ? 10.243 -7.027 -6.986 1.00 79.75 118 LEU A C 1
ATOM 971 O O . LEU A 1 118 ? 9.536 -6.627 -6.059 1.00 79.75 118 LEU A O 1
ATOM 975 N N . LYS A 1 119 ? 10.151 -8.269 -7.470 1.00 78.44 119 LYS A N 1
ATOM 976 C CA . LYS A 1 119 ? 9.170 -9.242 -6.975 1.00 78.44 119 LYS A CA 1
ATOM 977 C C . LYS A 1 119 ? 9.359 -9.538 -5.479 1.00 78.44 119 LYS A C 1
ATOM 979 O O . LYS A 1 119 ? 8.385 -9.389 -4.741 1.00 78.44 119 LYS A O 1
ATOM 984 N N . PRO A 1 120 ? 10.574 -9.849 -4.979 1.00 80.12 120 PRO A N 1
ATOM 985 C CA . PRO A 1 120 ? 10.805 -9.984 -3.541 1.00 80.12 120 PRO A CA 1
ATOM 986 C C . PRO A 1 120 ? 10.431 -8.736 -2.731 1.00 80.12 120 PRO A C 1
ATOM 988 O O . PRO A 1 120 ? 9.879 -8.864 -1.640 1.00 80.12 120 PRO A O 1
ATOM 991 N N . ALA A 1 121 ? 10.704 -7.528 -3.237 1.00 79.56 121 ALA A N 1
ATOM 992 C CA . ALA A 1 121 ? 10.353 -6.289 -2.544 1.00 79.56 121 ALA A CA 1
ATOM 993 C C . ALA A 1 121 ? 8.832 -6.113 -2.415 1.00 79.56 121 ALA A C 1
ATOM 995 O O . ALA A 1 121 ? 8.341 -5.800 -1.330 1.00 79.56 121 ALA A O 1
ATOM 996 N N . ILE A 1 122 ? 8.090 -6.374 -3.492 1.00 78.62 122 ILE A N 1
ATOM 997 C CA . ILE A 1 122 ? 6.624 -6.366 -3.502 1.00 78.62 122 ILE A CA 1
ATOM 998 C C . ILE A 1 122 ? 6.071 -7.442 -2.556 1.00 78.62 122 ILE A C 1
ATOM 1000 O O . ILE A 1 122 ? 5.211 -7.158 -1.727 1.00 78.62 122 ILE A O 1
ATOM 1004 N N . GLU A 1 123 ? 6.590 -8.669 -2.603 1.00 79.00 123 GLU A N 1
ATOM 1005 C CA . GLU A 1 123 ? 6.157 -9.741 -1.700 1.00 79.00 123 GLU A CA 1
ATOM 1006 C C . GLU A 1 123 ? 6.434 -9.407 -0.225 1.00 79.00 123 GLU A C 1
ATOM 1008 O O . GLU A 1 123 ? 5.608 -9.689 0.644 1.00 79.00 123 GLU A O 1
ATOM 1013 N N . ASN A 1 124 ? 7.573 -8.781 0.077 1.00 79.19 124 ASN A N 1
ATOM 1014 C CA . ASN A 1 124 ? 7.913 -8.337 1.429 1.00 79.19 124 ASN A CA 1
ATOM 1015 C C . ASN A 1 124 ? 7.024 -7.182 1.903 1.00 79.19 124 ASN A C 1
ATOM 1017 O O . ASN A 1 124 ? 6.660 -7.147 3.082 1.00 79.19 124 ASN A O 1
ATOM 1021 N N . LEU A 1 125 ? 6.639 -6.273 1.004 1.00 79.69 125 LEU A N 1
ATOM 1022 C CA . LEU A 1 125 ? 5.653 -5.228 1.274 1.00 79.69 125 LEU A CA 1
ATOM 1023 C C . LEU A 1 125 ? 4.307 -5.852 1.677 1.00 79.69 125 LEU A C 1
ATOM 1025 O O . LEU A 1 125 ? 3.754 -5.501 2.719 1.00 79.69 125 LEU A O 1
ATOM 1029 N N . MET A 1 126 ? 3.841 -6.846 0.915 1.00 78.69 126 MET A N 1
ATOM 1030 C CA . MET A 1 126 ? 2.586 -7.561 1.181 1.00 78.69 126 MET A CA 1
ATOM 1031 C C . MET A 1 126 ? 2.631 -8.388 2.474 1.00 78.69 126 MET A C 1
ATOM 1033 O O . MET A 1 126 ? 1.696 -8.353 3.266 1.00 78.69 126 MET A O 1
ATOM 1037 N N . LYS A 1 127 ? 3.735 -9.090 2.755 1.00 79.69 127 LYS A N 1
ATOM 1038 C CA . LYS A 1 127 ? 3.907 -9.817 4.029 1.00 79.69 127 LYS A CA 1
ATOM 1039 C C . LYS A 1 127 ? 3.912 -8.872 5.230 1.00 79.69 127 LYS A C 1
ATOM 1041 O O . LYS A 1 127 ? 3.352 -9.197 6.276 1.00 79.69 127 LYS A O 1
ATOM 1046 N N . SER A 1 128 ? 4.549 -7.711 5.079 1.00 78.19 128 SER A N 1
ATOM 1047 C CA . SER A 1 128 ? 4.585 -6.679 6.121 1.00 78.19 128 SER A CA 1
ATOM 1048 C C . SER A 1 128 ? 3.187 -6.125 6.383 1.00 78.19 128 SER A C 1
ATOM 1050 O O . SER A 1 128 ? 2.801 -5.965 7.539 1.00 78.19 128 SER A O 1
ATOM 1052 N N . TYR A 1 129 ? 2.407 -5.910 5.321 1.00 79.38 129 TYR A N 1
ATOM 1053 C CA . TYR A 1 129 ? 0.989 -5.581 5.416 1.00 79.38 129 TYR A CA 1
ATOM 1054 C C . TYR A 1 129 ? 0.195 -6.644 6.192 1.00 79.38 129 TYR A C 1
ATOM 1056 O O . TYR A 1 129 ? -0.431 -6.306 7.198 1.00 79.38 129 TYR A O 1
ATOM 1064 N N . ASP A 1 130 ? 0.259 -7.914 5.772 1.00 79.44 130 ASP A N 1
ATOM 1065 C CA . ASP A 1 130 ? -0.525 -9.010 6.364 1.00 79.44 130 ASP A CA 1
ATOM 1066 C C . ASP A 1 130 ? -0.267 -9.105 7.880 1.00 79.44 130 ASP A C 1
ATOM 1068 O O . ASP A 1 130 ? -1.186 -9.263 8.688 1.00 79.44 130 ASP A O 1
ATOM 1072 N N . LEU A 1 131 ? 0.996 -8.948 8.284 1.00 81.69 131 LEU A N 1
ATOM 1073 C CA . LEU A 1 131 ? 1.414 -8.994 9.682 1.00 81.69 131 LEU A CA 1
ATOM 1074 C C . LEU A 1 131 ? 0.885 -7.811 10.506 1.00 81.69 131 LEU A C 1
ATOM 1076 O O . LEU A 1 131 ? 0.425 -8.013 11.633 1.00 81.69 131 LEU A O 1
ATOM 1080 N N . VAL A 1 132 ? 0.941 -6.592 9.964 1.00 79.06 132 VAL A N 1
ATOM 1081 C CA . VAL A 1 132 ? 0.440 -5.384 10.639 1.00 79.06 132 VAL A CA 1
ATOM 1082 C C . VAL A 1 132 ? -1.070 -5.436 10.771 1.00 79.06 132 VAL A C 1
ATOM 1084 O O . VAL A 1 132 ? -1.591 -5.202 11.858 1.00 79.06 132 VAL A O 1
ATOM 1087 N N . MET A 1 133 ? -1.778 -5.797 9.703 1.00 79.19 133 MET A N 1
ATOM 1088 C CA . MET A 1 133 ? -3.233 -5.880 9.738 1.00 79.19 133 MET A CA 1
ATOM 1089 C C . MET A 1 133 ? -3.721 -6.967 10.686 1.00 79.19 133 MET A C 1
ATOM 1091 O O . MET A 1 133 ? -4.646 -6.717 11.453 1.00 79.19 133 MET A O 1
ATOM 1095 N N . LYS A 1 134 ? -3.061 -8.131 10.726 1.00 83.81 134 LYS A N 1
ATOM 1096 C CA . LYS A 1 134 ? -3.376 -9.174 11.711 1.00 83.81 134 LYS A CA 1
ATOM 1097 C C . LYS A 1 134 ? -3.263 -8.657 13.149 1.00 83.81 134 LYS A C 1
ATOM 1099 O O . LYS A 1 134 ? -4.136 -8.941 13.963 1.00 83.81 134 LYS A O 1
ATOM 1104 N N . GLN A 1 135 ? -2.214 -7.895 13.462 1.00 83.50 135 GLN A N 1
ATOM 1105 C CA . GLN A 1 135 ? -2.038 -7.304 14.794 1.00 83.50 135 GLN A CA 1
ATOM 1106 C C . GLN A 1 135 ? -3.056 -6.193 15.073 1.00 83.50 135 GLN A C 1
ATOM 1108 O O . GLN A 1 135 ? -3.628 -6.156 16.157 1.00 83.50 135 GLN A O 1
ATOM 1113 N N . ALA A 1 136 ? -3.326 -5.322 14.099 1.00 80.06 136 ALA A N 1
ATOM 1114 C CA . ALA A 1 136 ? -4.311 -4.252 14.237 1.00 80.06 136 ALA A CA 1
ATOM 1115 C C . ALA A 1 136 ? -5.727 -4.801 14.481 1.00 80.06 136 ALA A C 1
ATOM 1117 O O . ALA A 1 136 ? -6.447 -4.285 15.332 1.00 80.06 136 ALA A O 1
ATOM 1118 N N . ILE A 1 137 ? -6.107 -5.875 13.781 1.00 81.06 137 ILE A N 1
ATOM 1119 C CA . ILE A 1 137 ? -7.390 -6.561 13.974 1.00 81.06 137 ILE A CA 1
ATOM 1120 C C . ILE A 1 137 ? -7.456 -7.211 15.358 1.00 81.06 137 ILE A C 1
ATOM 1122 O O . ILE A 1 137 ? -8.465 -7.048 16.036 1.00 81.06 137 ILE A O 1
ATOM 1126 N N . ALA A 1 138 ? -6.394 -7.892 15.801 1.00 84.44 138 ALA A N 1
ATOM 1127 C CA . ALA A 1 138 ? -6.354 -8.492 17.136 1.00 84.44 138 ALA A CA 1
ATOM 1128 C C . ALA A 1 138 ? -6.554 -7.439 18.240 1.00 84.44 138 ALA A C 1
ATOM 1130 O O . ALA A 1 138 ? -7.385 -7.632 19.119 1.00 84.44 138 ALA A O 1
ATOM 1131 N N . ILE A 1 139 ? -5.886 -6.284 18.130 1.00 82.56 139 ILE A N 1
ATOM 1132 C CA . ILE A 1 139 ? -6.057 -5.157 19.062 1.00 82.56 139 ILE A CA 1
ATOM 1133 C C . ILE A 1 139 ? -7.521 -4.683 19.118 1.00 82.56 139 ILE A C 1
ATOM 1135 O O . ILE A 1 139 ? -8.010 -4.345 20.189 1.00 82.56 139 ILE A O 1
ATOM 1139 N N . ILE A 1 140 ? -8.226 -4.653 17.982 1.00 78.88 140 ILE A N 1
ATOM 1140 C CA . ILE A 1 140 ? -9.643 -4.252 17.936 1.00 78.88 140 ILE A CA 1
ATOM 1141 C C . ILE A 1 140 ? -10.565 -5.331 18.512 1.00 78.88 140 ILE A C 1
ATOM 1143 O O . ILE A 1 140 ? -11.597 -4.997 19.080 1.00 78.88 140 ILE A O 1
ATOM 1147 N N . GLN A 1 141 ? -10.234 -6.611 18.338 1.00 79.69 141 GLN A N 1
ATOM 1148 C CA . GLN A 1 141 ? -11.033 -7.731 18.851 1.00 79.69 141 GLN A CA 1
ATOM 1149 C C . GLN A 1 141 ? -10.949 -7.886 20.375 1.00 79.69 141 GLN A C 1
ATOM 1151 O O . GLN A 1 141 ? -11.800 -8.548 20.959 1.00 79.69 141 GLN A O 1
ATOM 1156 N N . GLU A 1 142 ? -9.925 -7.308 21.002 1.00 78.94 142 GLU A N 1
ATOM 1157 C CA . GLU A 1 142 ? -9.740 -7.281 22.458 1.00 78.94 142 GLU A CA 1
ATOM 1158 C C . GLU A 1 142 ? -10.513 -6.143 23.159 1.00 78.94 142 GLU A C 1
ATOM 1160 O O . GLU A 1 142 ? -10.439 -6.037 24.386 1.00 78.94 142 GLU A O 1
ATOM 1165 N N . LEU A 1 143 ? -11.228 -5.302 22.399 1.00 70.75 143 LEU A N 1
ATOM 1166 C CA . LEU A 1 143 ? -12.190 -4.309 22.900 1.00 70.75 143 LEU A CA 1
ATOM 1167 C C . LEU A 1 143 ? -13.576 -4.937 23.073 1.00 70.75 143 LEU A C 1
ATOM 1169 O O . LEU A 1 143 ? -14.160 -4.750 24.161 1.00 70.75 143 LEU A O 1
#

Mean predicted aligned error: 7.84 Å

Solvent-accessible surface area (backbone atoms only — not comparable to full-atom values): 8186 Å² total; per-residue (Å²): 133,57,49,61,58,54,53,52,54,50,32,56,77,66,71,54,60,67,47,84,45,67,48,99,86,70,47,59,35,32,38,28,62,74,64,96,70,86,45,49,32,39,36,37,66,46,99,49,68,53,37,38,38,40,33,40,53,44,77,48,72,41,81,72,50,66,76,57,52,75,67,59,50,51,51,49,53,52,54,43,50,56,58,49,69,74,49,97,55,56,67,45,72,46,80,56,71,43,30,38,40,41,33,40,38,50,77,48,42,64,92,79,63,50,77,87,50,48,62,60,51,52,53,50,52,51,53,53,46,55,56,49,50,53,51,55,50,51,62,60,72,74,109

Sequence (143 aa):
MTFVKTILSDLDLMEIQYDEHYDPGGNLLFELYIRDSGNPLMIYSSQNPYNVLITFSVNYSHPNLTNIDIFERLKLKSQFKELGSKLMMRHILRLEENSIIFTIGIILNSKYYSPNELKPAIENLMKSYDLVMKQAIAIIQEL

Radius of gyration: 16.88 Å; Cα contacts (8 Å, |Δi|>4): 198; chains: 1; bounding box: 40×28×46 Å

Foldseek 3Di:
DQVVVVVVVLCVVVVFDWDWDADPVRWIWIFTDDDPPVWTWIWGCDPDSFKIKTKTKDWAFDALLQPDDPVLQVVLQVVLVVLVVPDPFDWDWDDDNGTTIIMTIDMHGNVPDDSVVVVVVVVVRVVSVVV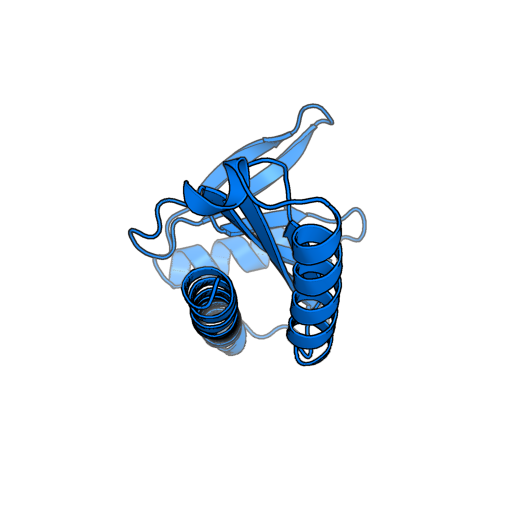SVVVSVVSSVVD

Secondary structure (DSSP, 8-state):
--HHHHHHHHHHHTT--EEEEE-TT--EEEEE--SSSSSPEEEEE-SSTTEEEEEEEEEEE-GGGGS--HHHHHHHHHHHHHHHHT-SSEEEEEE-SSEEEEEEEEEEETTT--HHHHHHHHHHHHHHHHHHHHHHHHHHHT-

Nearest PDB structures (foldseek):
  3cxj-assembly1_A  TM=7.638E-01  e=9.514E-06  Methanothermobacter thermautotrophicus str. Delta H
  8kdc-assembly1_A  TM=5.908E-01  e=1.858E-01  Human respirovirus 3
  2p9p-assembly1_D  TM=4.314E-01  e=1.542E-01  Bos taurus
  2y7j-assembly1_D  TM=2.411E-01  e=3.458E-01  Homo sapiens
  8p1m-assembly1_A  TM=3.929E-01  e=6.028E+00  Orthohantavirus hantanense

pLDDT: mean 77.49, std 6.82, range [53.81, 88.94]